Protein AF-A0ABD6CFB6-F1 (afdb_monomer_lite)

Foldseek 3Di:
DPPPQDWAFQKWWAFPVRDIDGRWIWTDDVQWIWTHDPNDIDIDGPNR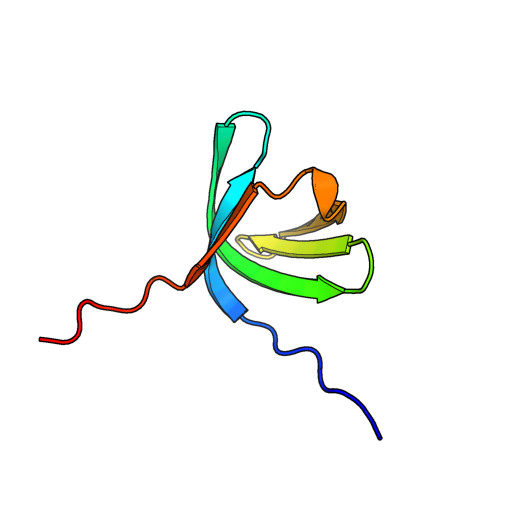TPDIGHPDPPPD

Structure (mmCIF, N/CA/C/O backbone):
data_AF-A0ABD6CFB6-F1
#
_entry.id   AF-A0ABD6CFB6-F1
#
loop_
_atom_site.group_PDB
_atom_site.id
_atom_site.type_symbol
_atom_site.label_atom_id
_atom_site.label_alt_id
_atom_site.label_comp_id
_atom_site.label_asym_id
_atom_site.label_entity_id
_atom_site.label_seq_id
_atom_site.pdbx_PDB_ins_code
_atom_site.Cartn_x
_atom_site.Cartn_y
_atom_site.Cartn_z
_atom_site.occupancy
_atom_site.B_iso_or_equiv
_atom_site.auth_seq_id
_atom_site.auth_comp_id
_atom_site.auth_asym_id
_atom_site.auth_atom_id
_atom_site.pdbx_PDB_model_num
ATOM 1 N N . MET A 1 1 ? -17.670 -14.615 -2.047 1.00 38.06 1 MET A N 1
ATOM 2 C CA . MET A 1 1 ? -16.442 -14.822 -1.247 1.00 38.06 1 MET A CA 1
ATOM 3 C C . MET A 1 1 ? -15.707 -13.495 -1.119 1.00 38.06 1 MET A C 1
ATOM 5 O O . MET A 1 1 ? -14.916 -13.151 -1.988 1.00 38.06 1 MET A O 1
ATOM 9 N N . SER A 1 2 ? -16.000 -12.710 -0.084 1.00 44.97 2 SER A N 1
ATOM 10 C CA . SER A 1 2 ? -15.329 -11.426 0.137 1.00 44.97 2 SER A CA 1
ATOM 11 C C . SER A 1 2 ? -13.963 -11.710 0.756 1.00 44.97 2 SER A C 1
ATOM 13 O O . SER A 1 2 ? -13.871 -11.993 1.949 1.00 44.97 2 SER A O 1
ATOM 15 N N . LYS A 1 3 ? -12.897 -11.717 -0.057 1.00 47.47 3 LYS A N 1
ATOM 16 C CA . LYS A 1 3 ? -11.518 -11.698 0.451 1.00 47.47 3 LYS A CA 1
ATOM 17 C C . LYS A 1 3 ? -11.366 -10.408 1.251 1.00 47.47 3 LYS A C 1
ATOM 19 O O . LYS A 1 3 ? -11.127 -9.351 0.681 1.00 47.47 3 LYS A O 1
ATOM 24 N N . SER A 1 4 ? -11.587 -10.495 2.558 1.00 50.72 4 SER A N 1
ATOM 25 C CA . SER A 1 4 ? -11.441 -9.370 3.470 1.00 50.72 4 SER A CA 1
ATOM 26 C C . SER A 1 4 ? -9.983 -8.926 3.412 1.00 50.72 4 SER A C 1
ATOM 28 O O . SER A 1 4 ? -9.090 -9.634 3.884 1.00 50.72 4 SER A O 1
ATOM 30 N N . LEU A 1 5 ? -9.736 -7.791 2.763 1.00 59.47 5 LEU A N 1
ATOM 31 C CA . LEU A 1 5 ? -8.437 -7.137 2.744 1.00 59.47 5 LEU A CA 1
ATOM 32 C C . LEU A 1 5 ? -8.080 -6.818 4.198 1.00 59.47 5 LEU A C 1
ATOM 34 O O . LEU A 1 5 ? -8.739 -6.014 4.852 1.00 59.47 5 LEU A O 1
ATOM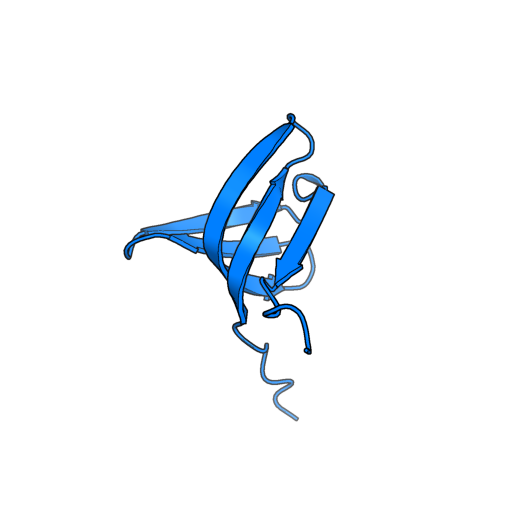 38 N N . LYS A 1 6 ? -7.104 -7.536 4.760 1.00 65.19 6 LYS A N 1
ATOM 39 C CA . LYS A 1 6 ? -6.710 -7.346 6.158 1.00 65.19 6 LYS A CA 1
ATOM 40 C C . LYS A 1 6 ? -5.995 -6.000 6.284 1.00 65.19 6 LYS A C 1
ATOM 42 O O . LYS A 1 6 ? -4.830 -5.910 5.900 1.00 65.19 6 LYS A O 1
ATOM 47 N N . LYS A 1 7 ? -6.665 -4.996 6.863 1.00 72.44 7 LYS A N 1
ATOM 48 C CA . LYS A 1 7 ? -6.019 -3.764 7.342 1.00 72.44 7 LYS A CA 1
ATOM 49 C C . LYS A 1 7 ? -4.964 -4.153 8.383 1.00 72.44 7 LYS A C 1
ATOM 51 O O . LYS A 1 7 ? -5.259 -4.863 9.346 1.00 72.44 7 LYS A O 1
ATOM 56 N N . GLN A 1 8 ? -3.715 -3.763 8.161 1.00 77.12 8 GLN A N 1
ATOM 57 C CA . GLN A 1 8 ? -2.609 -4.004 9.084 1.00 77.12 8 GLN A CA 1
ATOM 58 C C . GLN A 1 8 ? -2.233 -2.690 9.759 1.00 77.12 8 GLN A C 1
ATOM 60 O O . GLN A 1 8 ? -1.742 -1.793 9.091 1.00 77.12 8 GLN A O 1
ATOM 65 N N . SER A 1 9 ? -2.439 -2.580 11.069 1.00 78.75 9 SER A N 1
ATOM 66 C CA . SER A 1 9 ? -2.095 -1.383 11.850 1.00 78.75 9 SER A CA 1
ATOM 67 C C . SER A 1 9 ? -0.742 -1.518 12.551 1.00 78.75 9 SER A C 1
ATOM 69 O O . SER A 1 9 ? -0.277 -2.634 12.796 1.00 78.75 9 SER A O 1
ATOM 71 N N . ASN A 1 10 ? -0.132 -0.377 12.887 1.00 85.25 10 ASN A N 1
ATOM 72 C CA . ASN A 1 10 ? 1.184 -0.274 13.528 1.00 85.25 10 ASN A CA 1
ATOM 73 C C . ASN A 1 10 ? 2.313 -0.907 12.693 1.00 85.25 10 ASN A C 1
ATOM 75 O O . ASN A 1 10 ? 3.070 -1.785 13.123 1.00 85.25 10 ASN A O 1
ATOM 79 N N . VAL A 1 11 ? 2.378 -0.466 11.443 1.00 89.50 11 VAL A N 1
ATOM 80 C CA . VAL A 1 11 ? 3.300 -0.958 10.426 1.00 89.50 11 VAL A CA 1
ATOM 81 C C . VAL A 1 11 ? 4.328 0.124 10.102 1.00 89.50 11 VAL A C 1
ATOM 83 O O . VAL A 1 11 ? 4.049 1.317 10.216 1.00 89.50 11 VAL A O 1
ATOM 86 N N . ALA A 1 12 ? 5.530 -0.300 9.723 1.00 90.81 12 ALA A N 1
ATOM 87 C CA . ALA A 1 12 ? 6.517 0.541 9.067 1.00 90.81 12 ALA A CA 1
ATOM 88 C C . ALA A 1 12 ? 6.492 0.259 7.560 1.00 90.81 12 ALA A C 1
ATOM 90 O O . ALA A 1 12 ? 6.585 -0.897 7.138 1.00 90.81 12 ALA A O 1
ATOM 91 N N . VAL A 1 13 ? 6.354 1.313 6.764 1.00 91.88 13 VAL A N 1
ATOM 92 C CA . VAL A 1 13 ? 6.374 1.271 5.302 1.00 91.88 13 VAL A CA 1
ATOM 93 C C . VAL A 1 13 ? 7.640 1.964 4.834 1.00 91.88 13 VAL A C 1
ATOM 95 O O . VAL A 1 13 ? 7.872 3.116 5.189 1.00 91.88 13 VAL A O 1
ATOM 98 N N . THR A 1 14 ? 8.440 1.265 4.040 1.00 94.31 14 THR A N 1
ATOM 99 C CA . THR A 1 14 ? 9.607 1.826 3.358 1.00 94.31 14 THR A CA 1
ATOM 100 C C . THR A 1 14 ? 9.280 1.969 1.881 1.00 94.31 14 THR A C 1
ATOM 102 O O . THR A 1 14 ? 8.790 1.025 1.253 1.00 94.31 14 THR A O 1
ATOM 105 N N . PHE A 1 15 ? 9.545 3.146 1.335 1.00 93.56 15 PHE A N 1
ATOM 106 C CA . PHE A 1 15 ? 9.340 3.482 -0.065 1.00 93.56 15 PHE A CA 1
ATOM 107 C C . PHE A 1 15 ? 10.637 3.329 -0.860 1.00 93.56 15 PHE A C 1
ATOM 109 O O . PHE A 1 15 ? 11.733 3.405 -0.313 1.00 93.56 15 PHE A O 1
ATOM 116 N N . THR A 1 16 ? 10.516 3.165 -2.175 1.00 92.94 16 THR A N 1
ATOM 117 C CA . THR A 1 16 ? 11.666 3.008 -3.084 1.00 92.94 16 THR A CA 1
ATOM 118 C C . THR A 1 16 ? 12.529 4.264 -3.215 1.00 92.94 16 THR A C 1
ATOM 120 O O . THR A 1 16 ? 13.668 4.182 -3.659 1.00 92.94 16 THR A O 1
ATOM 123 N N . ASN A 1 17 ? 12.018 5.431 -2.812 1.00 90.88 17 ASN A N 1
ATOM 124 C CA . ASN A 1 17 ? 12.790 6.674 -2.707 1.00 90.88 17 ASN A CA 1
ATOM 125 C C .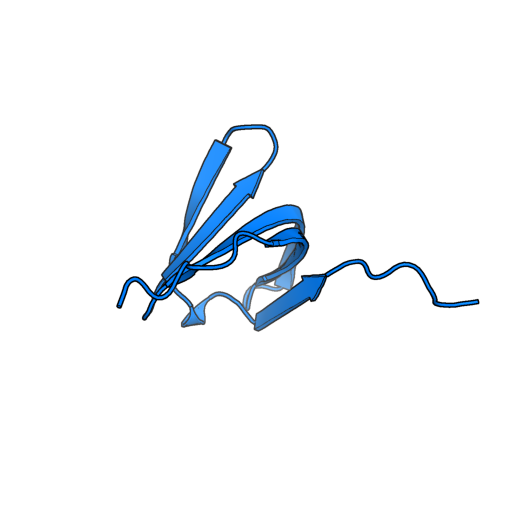 ASN A 1 17 ? 13.585 6.780 -1.386 1.00 90.88 17 ASN A C 1
ATOM 127 O O . ASN A 1 17 ? 14.191 7.819 -1.138 1.00 90.88 17 ASN A O 1
ATOM 131 N N . GLY A 1 18 ? 13.553 5.751 -0.530 1.00 89.19 18 GLY A N 1
ATOM 132 C CA . GLY A 1 18 ? 14.193 5.741 0.789 1.00 89.19 18 GLY A CA 1
ATOM 133 C C . GLY A 1 18 ? 13.370 6.394 1.905 1.00 89.19 18 GLY A C 1
ATOM 134 O O . GLY A 1 18 ? 13.789 6.372 3.061 1.00 89.19 18 GLY A O 1
ATOM 135 N N . GLU A 1 19 ? 12.197 6.954 1.600 1.00 91.81 19 GLU A N 1
ATOM 136 C CA . GLU A 1 19 ? 11.284 7.488 2.612 1.00 91.81 19 GLU A CA 1
ATOM 137 C C . GLU A 1 19 ? 10.734 6.353 3.484 1.00 91.81 19 GLU A C 1
ATOM 139 O O . GLU A 1 19 ? 10.488 5.238 3.011 1.00 91.81 19 GLU A O 1
ATOM 144 N N . GLN A 1 20 ? 10.516 6.629 4.770 1.00 91.56 20 GLN A N 1
ATOM 145 C CA . GLN A 1 20 ? 9.953 5.655 5.693 1.00 91.56 20 GLN A CA 1
ATOM 146 C C . GLN A 1 20 ? 8.835 6.271 6.528 1.00 91.56 20 GLN A C 1
ATOM 148 O O . GLN A 1 20 ? 9.045 7.236 7.259 1.00 91.56 20 GLN A O 1
ATOM 153 N N . LEU A 1 21 ? 7.658 5.650 6.478 1.00 90.88 21 LEU A N 1
ATOM 154 C CA . LEU A 1 21 ? 6.536 5.974 7.349 1.00 90.88 21 LEU A CA 1
ATOM 155 C C . LEU A 1 21 ? 6.427 4.930 8.454 1.00 90.88 21 LEU A C 1
ATOM 157 O O . LEU A 1 21 ? 6.522 3.727 8.212 1.00 90.88 21 LEU A O 1
ATOM 161 N N . GLN A 1 22 ? 6.225 5.389 9.684 1.00 91.00 22 GLN A N 1
ATOM 162 C CA . GLN A 1 22 ? 6.084 4.530 10.856 1.00 91.00 22 GLN A CA 1
ATOM 163 C C . GLN A 1 22 ? 4.714 4.711 11.499 1.00 91.00 22 GLN A C 1
ATOM 165 O O . GLN A 1 22 ? 4.082 5.755 11.347 1.00 91.00 22 GLN A O 1
ATOM 170 N N . GLN A 1 23 ? 4.291 3.684 12.243 1.00 89.12 23 GLN A N 1
ATOM 171 C CA . GLN A 1 23 ? 3.015 3.657 12.964 1.00 89.12 23 GLN A CA 1
ATOM 172 C C . GLN A 1 23 ? 1.811 3.936 12.054 1.00 89.12 23 GLN A C 1
ATOM 174 O O . GLN A 1 23 ? 0.845 4.578 12.456 1.00 89.12 23 GLN A O 1
ATOM 179 N N . VAL A 1 24 ? 1.858 3.421 10.826 1.00 90.56 24 VAL A N 1
ATOM 180 C CA . VAL A 1 24 ? 0.764 3.562 9.863 1.00 90.56 24 VAL A CA 1
ATOM 181 C C . VAL A 1 24 ? -0.140 2.337 9.870 1.00 90.56 24 VAL A C 1
ATOM 183 O O . VAL A 1 24 ? 0.258 1.247 10.303 1.00 90.56 24 VAL A O 1
ATOM 186 N N . SER A 1 25 ? -1.361 2.511 9.378 1.00 90.31 25 SER A N 1
ATOM 187 C CA . SER A 1 25 ? -2.204 1.400 8.954 1.00 90.31 25 SER A CA 1
ATOM 188 C C . SER A 1 25 ? -2.110 1.227 7.448 1.00 90.31 25 SER A C 1
ATOM 190 O O . SER A 1 25 ? -2.128 2.208 6.720 1.00 90.31 25 SER A O 1
ATOM 192 N N . VAL A 1 26 ? -2.024 -0.012 6.973 1.00 90.88 26 VAL A N 1
ATOM 193 C CA . VAL A 1 26 ? -1.938 -0.312 5.543 1.00 90.88 26 VAL A CA 1
ATOM 194 C C . VAL A 1 26 ? -2.984 -1.317 5.096 1.00 90.88 26 VAL A C 1
ATOM 196 O O . VAL A 1 26 ? -3.250 -2.301 5.791 1.00 90.88 26 VAL A O 1
ATOM 199 N N . THR A 1 27 ? -3.514 -1.110 3.898 1.00 91.19 27 THR A N 1
ATOM 200 C CA . THR A 1 27 ? -4.367 -2.069 3.194 1.00 91.19 27 THR A CA 1
ATOM 201 C C . THR A 1 27 ? -3.798 -2.287 1.794 1.00 91.19 27 THR A C 1
ATOM 203 O O . THR A 1 27 ? -3.554 -1.337 1.055 1.00 91.19 27 THR A O 1
ATOM 206 N N . ILE A 1 28 ? -3.535 -3.544 1.427 1.00 89.12 28 ILE A N 1
ATOM 207 C CA . ILE A 1 28 ? -2.874 -3.888 0.159 1.00 89.12 28 ILE A CA 1
ATOM 208 C C . ILE A 1 28 ? -3.925 -4.319 -0.856 1.00 89.12 28 ILE A C 1
ATOM 210 O O . ILE A 1 28 ? -4.509 -5.388 -0.708 1.00 89.12 28 ILE A O 1
ATOM 214 N N . TYR A 1 29 ? -4.101 -3.533 -1.909 1.00 87.56 29 TYR A N 1
ATOM 215 C CA . TYR A 1 29 ? -4.952 -3.833 -3.055 1.00 87.56 29 TYR A CA 1
ATOM 216 C C . TYR A 1 29 ? -4.096 -4.287 -4.253 1.00 87.56 29 TYR A C 1
ATOM 218 O O . TYR A 1 29 ? -2.878 -4.084 -4.275 1.00 87.56 29 TYR A O 1
ATOM 226 N N . PRO A 1 30 ? -4.695 -4.903 -5.286 1.00 88.50 30 PRO A N 1
ATOM 227 C CA . PRO A 1 30 ? -3.998 -5.141 -6.546 1.00 88.50 30 PRO A CA 1
ATOM 228 C C . PRO A 1 30 ? -3.506 -3.812 -7.146 1.00 88.50 30 PRO A C 1
ATOM 230 O O . PRO A 1 30 ? -4.304 -2.942 -7.480 1.00 88.50 30 PRO A O 1
ATOM 233 N N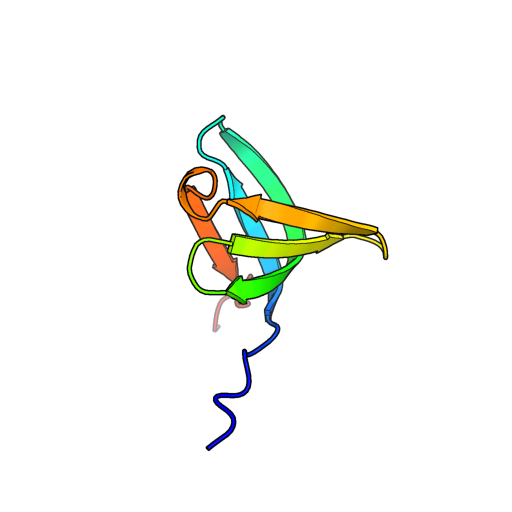 . GLY A 1 31 ? -2.186 -3.635 -7.241 1.00 89.62 31 GLY A N 1
ATOM 234 C CA . GLY A 1 31 ? -1.547 -2.441 -7.813 1.00 89.62 31 GLY A CA 1
ATOM 235 C C . GLY A 1 31 ? -1.419 -1.233 -6.876 1.00 89.62 31 GLY A C 1
ATOM 236 O O . GLY A 1 31 ? -0.544 -0.402 -7.104 1.00 89.62 31 GLY A O 1
ATOM 237 N N . TRP A 1 32 ? -2.193 -1.161 -5.791 1.00 93.44 32 TRP A N 1
ATOM 238 C CA . TRP A 1 32 ? -2.221 -0.012 -4.879 1.00 93.44 32 TRP A CA 1
ATOM 239 C C . TRP A 1 32 ? -2.101 -0.419 -3.414 1.00 93.44 32 TRP A C 1
ATOM 241 O O . TRP A 1 32 ? -2.546 -1.484 -2.998 1.00 93.44 32 TRP A O 1
ATOM 251 N N . VAL A 1 33 ? -1.520 0.458 -2.609 1.00 92.56 33 VAL A N 1
ATOM 252 C CA . VAL A 1 33 ? -1.433 0.338 -1.159 1.00 92.56 33 VAL A CA 1
ATOM 253 C C . VAL A 1 33 ? -2.041 1.592 -0.555 1.00 92.56 33 VAL A C 1
ATOM 255 O O . VAL A 1 33 ? -1.583 2.707 -0.795 1.00 92.56 33 VAL A O 1
ATOM 258 N N . GLU A 1 34 ? -3.090 1.392 0.225 1.00 93.75 34 GLU A N 1
ATOM 259 C CA . GLU A 1 34 ? -3.682 2.420 1.065 1.00 93.75 34 GLU A CA 1
ATOM 260 C C . GLU A 1 34 ? -2.860 2.512 2.348 1.00 93.75 34 GLU A C 1
ATOM 262 O O . GLU A 1 34 ? -2.630 1.493 3.001 1.00 93.75 34 GLU A O 1
ATOM 267 N N . VAL A 1 35 ? -2.407 3.711 2.695 1.00 92.69 35 VAL A N 1
ATOM 268 C CA . VAL A 1 35 ? -1.640 4.003 3.905 1.00 92.69 35 VAL A CA 1
ATOM 269 C C . VAL A 1 35 ? -2.376 5.089 4.677 1.00 92.69 35 VAL A C 1
ATOM 271 O O . VAL A 1 35 ? -2.546 6.202 4.191 1.00 92.69 35 VAL A O 1
ATOM 274 N N . GLU A 1 36 ? -2.807 4.769 5.887 1.00 92.56 36 GLU A N 1
ATOM 275 C CA . GLU A 1 36 ? -3.470 5.687 6.806 1.00 92.56 36 GLU A CA 1
ATOM 276 C C . GLU A 1 36 ? -2.503 6.049 7.939 1.00 92.56 36 GLU A C 1
ATOM 278 O O . GLU A 1 36 ? -2.029 5.173 8.671 1.00 92.56 36 GLU A O 1
ATOM 283 N N . GLN A 1 37 ? -2.202 7.338 8.080 1.00 88.56 37 GLN A N 1
ATOM 284 C CA . GLN A 1 37 ? -1.323 7.881 9.111 1.00 88.56 37 GLN A CA 1
ATOM 285 C C . GLN A 1 37 ? -2.024 9.044 9.808 1.00 88.56 37 GLN A C 1
ATOM 287 O O . GLN A 1 37 ? -2.414 10.007 9.159 1.00 88.56 37 GLN A O 1
ATOM 292 N N . SER A 1 38 ? -2.195 8.962 11.130 1.00 85.12 38 SER A N 1
ATOM 293 C CA . SER A 1 38 ? -2.788 10.044 11.937 1.00 85.12 38 SER A CA 1
ATOM 294 C C . SER A 1 38 ? -4.154 10.555 11.435 1.00 85.12 38 SER A C 1
ATOM 296 O O . SER A 1 38 ? -4.481 11.722 11.615 1.00 85.12 38 SER A O 1
ATOM 298 N N . GLY A 1 39 ? -4.958 9.686 10.810 1.00 85.19 39 GLY A N 1
ATOM 299 C CA . GLY A 1 39 ? -6.268 10.041 10.247 1.00 85.19 39 GLY A CA 1
ATOM 300 C C . GLY A 1 39 ? -6.237 10.572 8.809 1.00 85.19 39 GLY A C 1
ATOM 301 O O . GLY A 1 39 ? -7.297 10.779 8.227 1.00 85.19 39 GLY A O 1
ATOM 302 N N . GLU A 1 40 ? -5.058 10.742 8.209 1.00 90.12 40 GLU A N 1
ATOM 303 C CA . GLU A 1 40 ? -4.911 11.004 6.777 1.00 90.12 40 GLU A CA 1
ATOM 304 C C . GLU A 1 40 ? -4.733 9.693 6.009 1.00 90.12 40 GLU A C 1
ATOM 306 O O . GLU A 1 40 ? -3.835 8.904 6.312 1.00 90.12 40 GLU A O 1
ATOM 311 N N . THR A 1 41 ? -5.541 9.488 4.969 1.00 92.69 41 THR A N 1
ATOM 312 C CA . THR A 1 41 ? -5.399 8.354 4.048 1.00 92.69 41 THR A CA 1
ATOM 313 C C . THR A 1 41 ? -4.691 8.797 2.776 1.00 92.69 41 THR A C 1
ATOM 315 O O . THR A 1 41 ? -5.135 9.715 2.087 1.00 92.69 41 THR A O 1
ATOM 318 N N . ARG A 1 42 ? -3.604 8.109 2.429 1.00 93.06 42 ARG A N 1
ATOM 319 C CA . ARG A 1 42 ? -2.841 8.315 1.197 1.00 93.06 42 ARG A CA 1
ATOM 320 C C . ARG A 1 42 ? -2.706 7.008 0.434 1.00 93.06 42 ARG A C 1
ATOM 322 O O . ARG A 1 42 ? -2.482 5.947 1.010 1.00 93.06 42 ARG A O 1
ATOM 329 N N . TRP A 1 43 ? -2.831 7.100 -0.882 1.00 93.38 43 TRP A N 1
ATOM 330 C CA . TRP A 1 43 ? -2.749 5.956 -1.779 1.00 93.38 43 TRP A CA 1
ATOM 331 C C . TRP A 1 43 ? -1.431 5.985 -2.529 1.00 93.38 43 TRP A C 1
ATOM 333 O O . TRP A 1 43 ? -1.079 6.982 -3.159 1.00 93.38 43 TRP A O 1
ATOM 343 N N . TYR A 1 44 ? -0.715 4.871 -2.476 1.00 92.56 44 TYR A N 1
ATOM 344 C CA . TYR A 1 44 ? 0.570 4.711 -3.134 1.00 92.56 44 TYR A CA 1
ATOM 345 C C . TYR A 1 44 ? 0.512 3.518 -4.082 1.00 92.56 44 TYR A C 1
ATOM 347 O O . TYR A 1 44 ? -0.020 2.471 -3.708 1.00 92.56 44 TYR A O 1
ATOM 355 N N . PRO A 1 45 ? 1.057 3.620 -5.301 1.00 94.12 45 PRO A N 1
ATOM 356 C CA . PRO A 1 45 ? 1.165 2.461 -6.168 1.00 94.12 45 PRO A CA 1
ATOM 357 C C . PRO A 1 45 ? 2.131 1.453 -5.537 1.00 94.12 45 PRO A C 1
ATOM 359 O O . PRO A 1 45 ? 3.134 1.820 -4.916 1.00 94.12 45 PRO A O 1
ATOM 362 N N . ARG A 1 46 ? 1.833 0.162 -5.686 1.00 91.06 46 ARG A N 1
ATOM 363 C CA . ARG A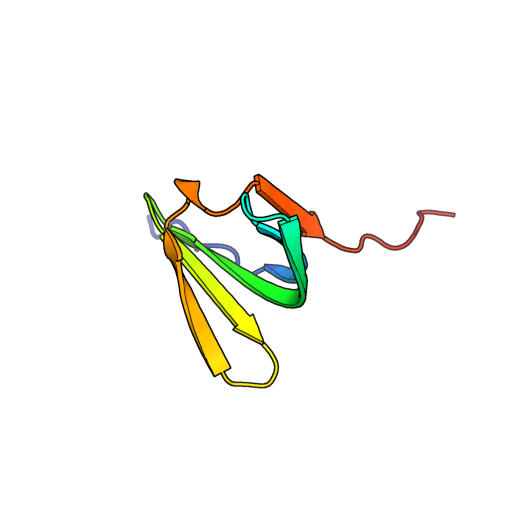 1 46 ? 2.595 -0.925 -5.055 1.00 91.06 46 ARG A CA 1
ATOM 364 C C . ARG A 1 46 ? 4.075 -0.900 -5.443 1.00 91.06 46 ARG A C 1
ATOM 366 O O . ARG A 1 46 ? 4.901 -1.306 -4.632 1.00 91.06 46 ARG A O 1
ATOM 373 N N . GLU A 1 47 ? 4.401 -0.414 -6.637 1.00 93.56 47 GLU A N 1
ATOM 374 C CA . GLU A 1 47 ? 5.772 -0.264 -7.147 1.00 93.56 47 GLU A CA 1
ATOM 375 C C . GLU A 1 47 ? 6.611 0.767 -6.380 1.00 93.56 47 GLU A C 1
ATOM 377 O O . GLU A 1 47 ? 7.831 0.655 -6.337 1.00 93.56 47 GLU A O 1
ATOM 382 N N . ARG A 1 48 ? 5.973 1.746 -5.723 1.00 93.62 48 ARG A N 1
ATOM 383 C CA . ARG A 1 48 ? 6.667 2.721 -4.868 1.00 93.62 48 ARG A CA 1
ATOM 384 C C . ARG A 1 48 ? 6.958 2.184 -3.474 1.00 93.62 48 ARG A C 1
ATOM 386 O O . ARG A 1 48 ? 7.694 2.820 -2.728 1.00 93.62 48 ARG 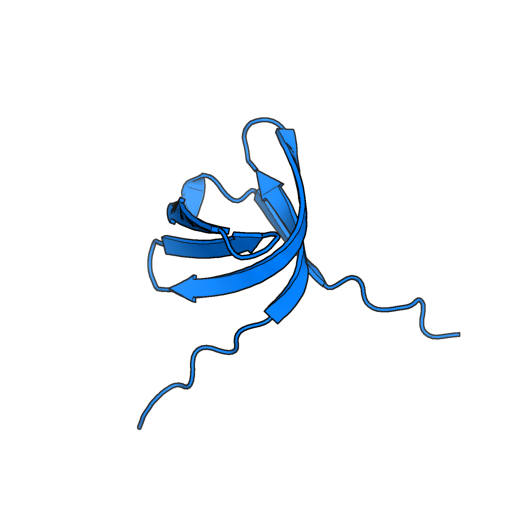A O 1
ATOM 393 N N . ILE A 1 49 ? 6.383 1.039 -3.115 1.00 92.50 49 ILE A N 1
ATOM 394 C CA . ILE A 1 49 ? 6.550 0.422 -1.804 1.00 92.50 49 ILE A CA 1
ATOM 395 C C . ILE A 1 49 ? 7.655 -0.622 -1.889 1.00 92.50 49 ILE A C 1
ATOM 397 O O . ILE A 1 49 ? 7.496 -1.670 -2.516 1.00 92.50 49 ILE A O 1
ATOM 401 N N . GLU A 1 50 ? 8.762 -0.362 -1.211 1.00 93.50 50 GLU A N 1
ATOM 402 C CA . GLU A 1 50 ? 9.863 -1.310 -1.114 1.00 93.50 50 GLU A CA 1
ATOM 403 C C . GLU A 1 50 ? 9.520 -2.427 -0.125 1.00 93.50 50 GLU A C 1
ATOM 405 O O . GLU A 1 50 ? 9.566 -3.612 -0.462 1.00 93.50 50 GLU A O 1
ATOM 410 N N . SER A 1 51 ? 9.115 -2.068 1.097 1.00 90.75 51 SER A N 1
ATOM 411 C CA . SER A 1 51 ? 8.751 -3.059 2.107 1.00 90.75 51 SER A CA 1
ATOM 412 C C . SER A 1 51 ? 7.689 -2.567 3.085 1.00 90.75 51 SER A C 1
ATOM 414 O O . SER A 1 51 ? 7.558 -1.379 3.365 1.00 90.75 51 SER A O 1
ATOM 416 N N . ILE A 1 52 ? 6.912 -3.517 3.602 1.00 90.44 52 ILE A N 1
ATOM 417 C CA . ILE A 1 52 ? 5.873 -3.304 4.609 1.00 90.44 52 ILE A CA 1
ATOM 418 C C . ILE A 1 52 ? 6.178 -4.268 5.750 1.00 90.44 52 ILE A C 1
ATOM 420 O O . ILE A 1 52 ? 6.125 -5.485 5.568 1.00 90.44 52 ILE A O 1
ATOM 424 N N . ARG A 1 53 ? 6.526 -3.743 6.924 1.00 88.69 53 ARG A N 1
ATOM 425 C CA . ARG A 1 53 ? 6.915 -4.549 8.085 1.00 88.69 53 ARG A CA 1
ATOM 426 C C . ARG A 1 53 ? 6.025 -4.203 9.264 1.00 88.69 53 ARG A C 1
ATOM 428 O O . ARG A 1 53 ? 6.047 -3.074 9.751 1.00 88.69 53 ARG A O 1
ATOM 435 N N . LYS A 1 54 ? 5.250 -5.169 9.762 1.00 81.56 54 LYS A N 1
ATOM 436 C CA . LYS A 1 54 ? 4.618 -5.018 11.079 1.00 81.56 54 LYS A CA 1
ATOM 437 C C . LYS A 1 54 ? 5.723 -4.845 12.112 1.00 81.56 54 LYS A C 1
ATOM 439 O O . LYS A 1 54 ? 6.656 -5.648 12.126 1.00 81.56 54 LYS A O 1
ATOM 444 N N . ARG A 1 55 ? 5.601 -3.862 13.010 1.00 69.06 55 ARG A N 1
ATOM 445 C CA . ARG A 1 55 ? 6.353 -3.924 14.267 1.00 69.06 55 ARG A CA 1
ATOM 446 C C . ARG A 1 55 ? 5.749 -5.056 15.096 1.00 69.06 55 ARG A C 1
ATOM 448 O O . ARG A 1 55 ? 4.873 -4.844 15.926 1.00 69.06 55 ARG A O 1
ATOM 455 N N . GLY A 1 56 ? 6.178 -6.281 14.815 1.00 56.56 56 GLY A N 1
ATOM 456 C CA . GLY A 1 56 ? 6.074 -7.363 15.775 1.00 56.56 56 GLY A CA 1
ATOM 457 C C . GLY A 1 56 ? 7.004 -7.016 16.925 1.00 56.56 56 GLY A C 1
ATOM 458 O O . GLY A 1 56 ? 8.190 -6.775 16.698 1.00 56.56 56 GLY A O 1
ATOM 459 N N . GLY A 1 57 ? 6.458 -6.934 18.139 1.00 50.62 57 GLY A N 1
ATOM 460 C CA . GLY A 1 57 ? 7.282 -6.988 19.336 1.00 50.62 57 GLY A CA 1
ATOM 461 C C . GLY A 1 57 ? 8.225 -8.179 19.210 1.00 50.62 57 GLY A C 1
ATOM 462 O O . GLY A 1 57 ? 7.821 -9.239 18.727 1.00 50.62 57 GLY A O 1
ATOM 463 N N . ALA A 1 58 ? 9.485 -7.968 19.577 1.00 42.81 58 ALA A N 1
ATOM 464 C CA . ALA A 1 58 ? 10.414 -9.056 19.801 1.00 42.81 58 ALA A CA 1
ATOM 465 C C . ALA A 1 58 ? 9.699 -10.098 20.672 1.00 42.81 58 ALA A C 1
ATOM 467 O O . ALA A 1 58 ? 9.342 -9.802 21.814 1.00 42.81 58 ALA A O 1
ATOM 468 N N . ASN A 1 59 ? 9.408 -11.269 20.100 1.00 42.66 59 ASN A N 1
ATOM 469 C CA . ASN A 1 59 ? 9.005 -12.414 20.898 1.00 42.66 59 ASN A CA 1
ATOM 470 C C . ASN A 1 59 ? 10.208 -12.721 21.789 1.00 42.66 59 ASN A C 1
ATOM 472 O O . ASN A 1 59 ? 11.294 -13.019 21.290 1.00 42.66 59 ASN A O 1
ATOM 476 N N . ARG A 1 60 ? 9.999 -12.492 23.081 1.00 41.09 60 ARG A N 1
ATOM 477 C CA . ARG A 1 60 ? 10.913 -12.800 24.171 1.00 41.09 60 ARG A CA 1
ATOM 478 C C . ARG A 1 60 ? 10.941 -14.302 24.410 1.00 41.09 60 ARG A C 1
ATOM 480 O O . ARG A 1 60 ? 9.878 -14.929 24.202 1.00 41.09 60 ARG A O 1
#

Organism: NCBI:txid1126241

pLDDT: mean 82.05, std 16.71, range [38.06, 94.31]

Radius of gyration: 11.9 Å; chains: 1; bounding box: 31×26×32 Å

Sequence (60 aa):
MSKSLKKQSNVAVTFTNGEQLQQVSVTIYPGWVEVEQSGETRWYPRERIESIRKRGGANR

Secondary structure (DSSP, 8-state):
-------EEEEEEEETTS-EEEEEEEEE-SSEEEEEETTEEEEEEGGGEEEEEE------